Protein AF-A0A661E206-F1 (afdb_monomer_lite)

Foldseek 3Di:
DVLLVVLVVVLVVVLVVLLVVLVVLCVDPNSVVVSVVSNVVNVVVSVVSVVVSVVCVVVVHGPPD

Secondary structure (DSSP, 8-state):
-HHHHHHHHHHHHHHHHHHHHHHHHHTSTTTHHHHHHHHHHHHHHHHHHHHHHHHHHHTT--S--

Structure (mmCIF, N/CA/C/O backbone):
data_AF-A0A661E206-F1
#
_entry.id   AF-A0A661E206-F1
#
loop_
_atom_site.group_PDB
_atom_site.id
_atom_site.type_symbol
_atom_site.label_atom_id
_atom_site.label_alt_id
_atom_site.label_comp_id
_atom_site.label_asym_id
_atom_site.label_entity_id
_atom_site.label_seq_id
_atom_site.pdbx_PDB_ins_code
_atom_site.Cartn_x
_atom_site.Cartn_y
_atom_site.Cartn_z
_atom_site.occupancy
_atom_site.B_iso_or_equiv
_atom_site.auth_seq_id
_atom_site.auth_comp_id
_atom_site.auth_asym_id
_atom_site.auth_atom_id
_atom_site.pdbx_PDB_model_num
ATOM 1 N N . ALA A 1 1 ? -9.648 -1.385 20.977 1.00 72.31 1 ALA A N 1
ATOM 2 C CA . ALA A 1 1 ? -8.284 -1.055 20.502 1.00 72.31 1 ALA A CA 1
ATOM 3 C C . ALA A 1 1 ? -7.574 -2.234 19.816 1.00 72.31 1 ALA A C 1
ATOM 5 O O . ALA A 1 1 ? -7.182 -2.092 18.667 1.00 72.31 1 ALA A O 1
ATOM 6 N N . ALA A 1 2 ? -7.452 -3.414 20.444 1.00 83.50 2 ALA A N 1
ATOM 7 C CA . ALA A 1 2 ? -6.690 -4.541 19.876 1.00 83.50 2 ALA A CA 1
ATOM 8 C C . ALA A 1 2 ? -7.122 -4.985 18.454 1.00 83.50 2 ALA A C 1
ATOM 10 O O . ALA A 1 2 ? -6.274 -5.314 17.627 1.00 83.50 2 ALA A O 1
ATOM 11 N N . SER A 1 3 ? -8.422 -4.956 18.128 1.00 87.12 3 SER A N 1
ATOM 12 C CA . SER A 1 3 ? -8.928 -5.270 16.776 1.00 87.12 3 SER A CA 1
ATOM 13 C C . SER A 1 3 ? -8.518 -4.250 15.714 1.00 87.12 3 SER A C 1
ATOM 15 O O . SER A 1 3 ? -8.233 -4.632 14.579 1.00 87.12 3 SER A O 1
ATOM 17 N N . HIS A 1 4 ? -8.423 -2.977 16.096 1.00 86.38 4 HIS A N 1
ATOM 18 C CA . HIS A 1 4 ? -7.963 -1.890 15.233 1.00 86.38 4 HIS A CA 1
ATOM 19 C C . HIS A 1 4 ? -6.474 -2.027 14.909 1.00 86.38 4 HIS A C 1
ATOM 21 O O . HIS A 1 4 ? -6.112 -1.968 13.738 1.00 86.38 4 HIS A O 1
ATOM 27 N N . TYR A 1 5 ? -5.630 -2.345 15.897 1.00 88.50 5 TYR A N 1
ATOM 28 C CA . TYR A 1 5 ? -4.203 -2.607 15.656 1.00 88.50 5 TYR A CA 1
ATOM 29 C C . TYR A 1 5 ? -3.978 -3.792 14.714 1.00 88.50 5 TYR A C 1
ATOM 31 O O . TYR A 1 5 ? -3.229 -3.679 13.748 1.00 88.50 5 TYR A O 1
ATOM 39 N N . ARG A 1 6 ? -4.690 -4.911 14.911 1.00 91.56 6 ARG A N 1
ATOM 40 C CA . ARG A 1 6 ? -4.619 -6.059 13.985 1.00 91.56 6 ARG A CA 1
ATOM 41 C C . ARG A 1 6 ? -5.017 -5.677 12.559 1.00 91.56 6 ARG A C 1
ATOM 43 O O . ARG A 1 6 ? -4.449 -6.182 11.595 1.00 91.56 6 ARG A O 1
ATOM 50 N N . TRP A 1 7 ? -6.011 -4.805 12.412 1.00 92.44 7 TRP A N 1
ATOM 51 C CA . TRP A 1 7 ? -6.446 -4.307 11.112 1.00 92.44 7 TRP A CA 1
ATOM 52 C C . TRP A 1 7 ? -5.407 -3.386 10.453 1.00 92.44 7 TRP A C 1
ATOM 54 O O . TRP A 1 7 ? -5.151 -3.532 9.254 1.00 92.44 7 TRP A O 1
ATOM 64 N N . GLN A 1 8 ? -4.760 -2.509 11.223 1.00 94.25 8 GLN A N 1
ATOM 65 C CA . GLN A 1 8 ? -3.673 -1.658 10.733 1.00 94.25 8 GLN A CA 1
ATOM 66 C C . GLN A 1 8 ? -2.459 -2.492 10.310 1.00 94.25 8 GLN A C 1
ATOM 68 O O . GLN A 1 8 ? -1.991 -2.332 9.189 1.00 94.25 8 GLN A O 1
ATOM 73 N N . ILE A 1 9 ? -2.022 -3.449 11.138 1.00 95.31 9 ILE A N 1
ATOM 74 C CA . ILE A 1 9 ? -0.872 -4.324 10.848 1.00 95.31 9 ILE A CA 1
ATOM 75 C C . ILE A 1 9 ? -1.087 -5.114 9.554 1.00 95.31 9 ILE A C 1
ATOM 77 O O . ILE A 1 9 ? -0.198 -5.176 8.711 1.00 95.31 9 ILE A O 1
ATOM 81 N N . ARG A 1 10 ? -2.280 -5.684 9.341 1.00 95.12 10 ARG A N 1
ATOM 82 C CA . ARG A 1 10 ? -2.586 -6.367 8.072 1.00 95.12 10 ARG A CA 1
ATOM 83 C C . ARG A 1 10 ? -2.512 -5.410 6.886 1.00 95.12 10 ARG A C 1
ATOM 85 O O . ARG A 1 10 ? -1.926 -5.749 5.867 1.00 95.12 10 ARG A O 1
ATOM 92 N N . THR A 1 11 ? -3.089 -4.21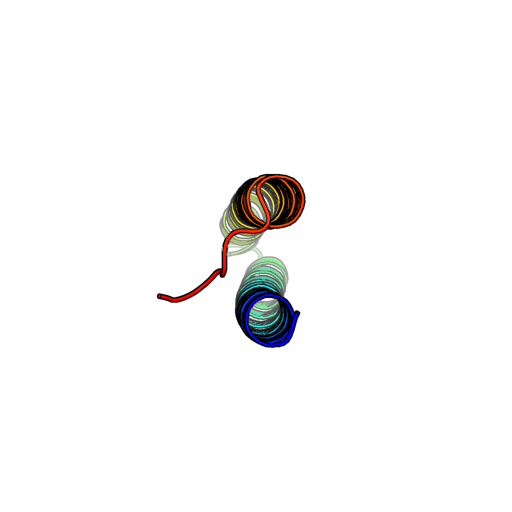5 7.024 1.00 95.38 11 THR A N 1
ATOM 93 C CA . THR A 1 11 ? -3.057 -3.191 5.968 1.00 95.38 11 THR A CA 1
ATOM 94 C C . THR A 1 11 ? -1.621 -2.775 5.641 1.00 95.38 11 THR A C 1
ATOM 96 O O . THR A 1 11 ? -1.299 -2.647 4.466 1.00 95.38 11 THR A O 1
ATOM 99 N N . PHE A 1 12 ? -0.756 -2.654 6.653 1.00 96.00 12 PHE A N 1
ATOM 100 C CA . PHE A 1 12 ? 0.670 -2.378 6.485 1.00 96.00 12 PHE A CA 1
ATOM 101 C C . PHE A 1 12 ? 1.367 -3.454 5.648 1.00 96.00 12 PHE A C 1
ATOM 103 O O . PHE A 1 12 ? 1.981 -3.125 4.640 1.00 96.00 12 PHE A O 1
ATOM 110 N N . TRP A 1 13 ? 1.225 -4.734 6.005 1.00 97.75 13 TRP A N 1
ATOM 111 C CA . TRP A 1 13 ? 1.889 -5.815 5.267 1.00 97.75 13 TRP A CA 1
ATOM 112 C C . TRP A 1 13 ? 1.396 -5.940 3.823 1.00 97.75 13 TRP A C 1
ATOM 114 O O . TRP A 1 13 ? 2.204 -6.163 2.925 1.00 97.75 13 TRP A O 1
ATOM 124 N N . PHE A 1 14 ? 0.099 -5.735 3.572 1.00 96.88 14 PHE A N 1
ATOM 125 C CA . PHE A 1 14 ? -0.423 -5.695 2.203 1.00 96.88 14 PHE A CA 1
ATOM 126 C C . PHE A 1 14 ? 0.108 -4.495 1.416 1.00 96.88 14 PHE A C 1
ATOM 128 O O . PHE A 1 14 ? 0.513 -4.656 0.269 1.00 96.88 14 PHE A O 1
ATOM 135 N N . ALA A 1 15 ? 0.140 -3.306 2.019 1.00 96.69 15 ALA A N 1
ATOM 136 C CA . ALA A 1 15 ? 0.691 -2.120 1.374 1.00 96.69 15 ALA A CA 1
ATOM 137 C C . ALA A 1 15 ? 2.180 -2.286 1.05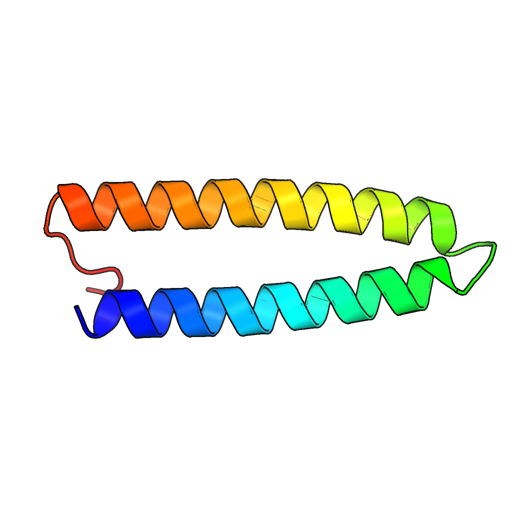2 1.00 96.69 15 ALA A C 1
ATOM 139 O O . ALA A 1 15 ? 2.598 -1.959 -0.054 1.00 96.69 15 ALA A O 1
ATOM 140 N N . LEU A 1 16 ? 2.958 -2.850 1.982 1.00 97.81 16 LEU A N 1
ATOM 141 C CA . LEU A 1 16 ? 4.373 -3.143 1.781 1.00 97.81 16 LEU A CA 1
ATOM 142 C C . LEU A 1 16 ? 4.581 -4.149 0.643 1.00 97.81 16 LEU A C 1
ATOM 144 O O . LEU A 1 16 ? 5.412 -3.912 -0.227 1.00 97.81 16 LEU A O 1
ATOM 148 N N . LEU A 1 17 ? 3.802 -5.235 0.609 1.00 98.19 17 LEU A N 1
ATOM 149 C CA . LEU A 1 17 ? 3.862 -6.221 -0.471 1.00 98.19 17 LEU A CA 1
ATOM 150 C C . LEU A 1 17 ? 3.614 -5.569 -1.838 1.00 98.19 17 LEU A C 1
ATOM 152 O O . LEU A 1 17 ? 4.414 -5.736 -2.756 1.00 98.19 17 LEU A O 1
ATOM 156 N N . TRP A 1 18 ? 2.527 -4.809 -1.975 1.00 97.94 18 TRP A N 1
ATOM 157 C CA . TRP A 1 18 ? 2.190 -4.178 -3.250 1.00 97.94 18 TRP A CA 1
ATOM 158 C C . TRP A 1 18 ? 3.166 -3.074 -3.649 1.00 97.94 18 TRP A C 1
ATOM 160 O O . TRP A 1 18 ? 3.445 -2.917 -4.836 1.00 97.94 18 TRP A O 1
ATOM 170 N N . LEU A 1 19 ? 3.728 -2.352 -2.678 1.00 97.88 19 LEU A N 1
ATOM 171 C CA . LEU A 1 19 ? 4.803 -1.396 -2.917 1.00 97.88 19 LEU A CA 1
ATOM 172 C C . LEU A 1 19 ? 6.036 -2.093 -3.506 1.00 97.88 19 LEU A C 1
ATOM 174 O O . LEU A 1 19 ? 6.568 -1.628 -4.509 1.00 97.88 19 LEU A O 1
ATOM 178 N N . LEU A 1 20 ? 6.460 -3.224 -2.932 1.00 98.38 20 LEU A N 1
ATOM 179 C CA . LEU A 1 20 ? 7.593 -4.000 -3.446 1.00 98.38 20 LEU A CA 1
ATOM 180 C C . LEU A 1 20 ? 7.336 -4.514 -4.869 1.00 98.38 20 LEU A C 1
ATOM 182 O O . LEU A 1 20 ? 8.218 -4.417 -5.720 1.00 98.38 20 LEU A O 1
ATOM 186 N N . ILE A 1 21 ? 6.123 -5.000 -5.151 1.00 98.25 21 ILE A N 1
ATOM 187 C CA . ILE A 1 21 ? 5.721 -5.424 -6.503 1.00 98.25 21 ILE A CA 1
ATOM 188 C C . ILE A 1 21 ? 5.777 -4.243 -7.477 1.00 98.25 21 ILE A C 1
ATOM 190 O O . ILE A 1 21 ? 6.325 -4.372 -8.570 1.00 98.25 21 ILE A O 1
ATOM 194 N N . ALA A 1 22 ? 5.244 -3.084 -7.090 1.00 97.75 22 ALA A N 1
ATOM 195 C CA . ALA A 1 22 ? 5.257 -1.900 -7.937 1.00 97.75 22 ALA A CA 1
ATOM 196 C C . ALA A 1 22 ? 6.684 -1.417 -8.230 1.00 97.75 22 ALA A C 1
ATOM 198 O O . ALA A 1 22 ? 6.990 -1.101 -9.377 1.00 97.75 22 ALA A O 1
ATOM 199 N N . VAL A 1 23 ? 7.572 -1.423 -7.231 1.00 97.25 23 VAL A N 1
ATOM 200 C CA . VAL A 1 23 ? 8.997 -1.107 -7.416 1.00 97.25 23 VAL A CA 1
ATOM 201 C C . VAL A 1 23 ? 9.643 -2.092 -8.389 1.00 97.25 23 VAL A C 1
ATOM 203 O O . VAL A 1 23 ? 10.304 -1.658 -9.328 1.00 97.25 23 VAL A O 1
ATOM 206 N N . LEU A 1 24 ? 9.407 -3.398 -8.228 1.00 97.94 24 LEU A N 1
ATOM 207 C CA . LEU A 1 24 ? 9.957 -4.416 -9.126 1.00 97.94 24 LEU A CA 1
ATOM 208 C C . LEU A 1 24 ? 9.497 -4.213 -10.579 1.00 97.94 24 LEU A C 1
ATOM 210 O O . LEU A 1 24 ? 10.297 -4.350 -11.502 1.00 97.94 24 LEU A O 1
ATOM 214 N N . LEU A 1 25 ? 8.231 -3.834 -10.783 1.00 97.50 25 LEU A N 1
ATOM 215 C CA . LEU A 1 25 ? 7.700 -3.489 -12.103 1.00 97.50 25 LEU A CA 1
ATOM 216 C C . LEU A 1 25 ? 8.376 -2.237 -12.677 1.00 97.50 25 LEU A C 1
ATOM 218 O O . LEU A 1 25 ? 8.781 -2.254 -13.839 1.00 97.50 25 LEU A O 1
ATOM 222 N N . ILE A 1 26 ? 8.536 -1.183 -11.870 1.00 96.94 26 ILE A N 1
ATOM 223 C CA . ILE A 1 26 ? 9.103 0.111 -12.291 1.00 96.94 26 ILE A CA 1
ATOM 224 C C . ILE A 1 26 ? 10.561 0.013 -12.725 1.00 96.94 26 ILE A C 1
ATOM 226 O O . ILE A 1 26 ? 10.970 0.727 -13.637 1.00 96.94 26 ILE A O 1
ATOM 230 N N . VAL A 1 27 ? 11.335 -0.898 -12.135 1.00 97.12 27 VAL A N 1
ATOM 231 C CA . VAL A 1 27 ? 12.731 -1.129 -12.538 1.00 97.12 27 VAL A CA 1
ATOM 232 C C . VAL A 1 27 ? 12.832 -1.654 -13.980 1.00 97.12 27 VAL A C 1
ATOM 234 O O . VAL A 1 27 ? 13.876 -1.522 -14.616 1.00 97.12 27 VAL A O 1
ATOM 237 N N . THR A 1 28 ? 11.752 -2.208 -14.537 1.00 96.25 28 THR A N 1
ATOM 238 C CA . THR A 1 28 ? 11.707 -2.669 -15.930 1.00 96.25 28 THR A CA 1
ATOM 239 C C . THR A 1 28 ? 11.040 -1.637 -16.844 1.00 96.25 28 THR A C 1
ATOM 241 O O . THR A 1 28 ? 10.011 -1.063 -16.497 1.00 96.25 28 THR A O 1
ATOM 244 N N . VAL A 1 29 ? 11.564 -1.447 -18.060 1.00 94.62 29 VAL A N 1
ATOM 245 C CA . VAL A 1 29 ? 10.997 -0.491 -19.038 1.00 94.62 29 VAL A CA 1
ATOM 246 C C . VAL A 1 29 ? 9.545 -0.835 -19.395 1.00 94.62 29 VAL A C 1
ATOM 248 O O . VAL A 1 29 ? 8.696 0.048 -19.473 1.00 94.62 29 VAL A O 1
ATOM 251 N N . VAL A 1 30 ? 9.245 -2.125 -19.571 1.00 96.88 30 VAL A N 1
ATOM 252 C CA . VAL A 1 30 ? 7.896 -2.602 -19.923 1.00 96.88 30 VAL A CA 1
ATOM 253 C C . VAL A 1 30 ? 6.952 -2.570 -18.717 1.00 96.88 30 VAL A C 1
ATOM 255 O O . VAL A 1 30 ? 5.772 -2.268 -18.870 1.00 96.88 30 VAL A O 1
ATOM 258 N N . GLY A 1 31 ? 7.454 -2.863 -17.515 1.00 96.88 31 GLY A N 1
ATOM 259 C CA . GLY A 1 31 ? 6.662 -2.887 -16.285 1.00 96.88 31 GLY A CA 1
ATOM 260 C C . GLY A 1 31 ? 6.402 -1.507 -15.680 1.00 96.88 31 GLY A C 1
ATOM 261 O O . GLY A 1 31 ? 5.424 -1.357 -14.952 1.00 96.88 31 GLY A O 1
ATOM 262 N N . ALA A 1 32 ? 7.203 -0.487 -16.001 1.00 96.81 32 ALA A N 1
ATOM 263 C CA . ALA A 1 32 ? 7.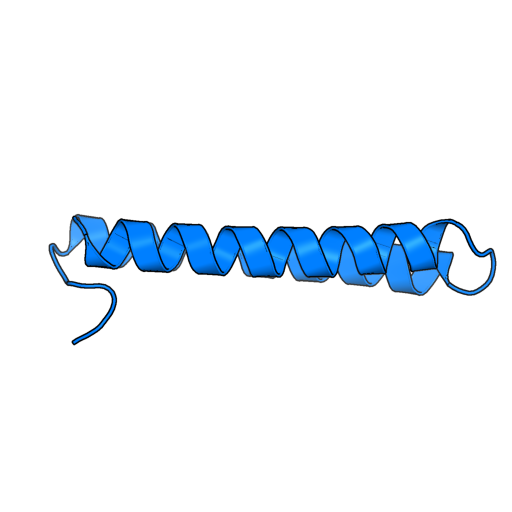057 0.873 -15.481 1.00 96.81 32 ALA A CA 1
ATOM 264 C C . ALA A 1 32 ? 5.644 1.474 -15.560 1.00 96.81 32 ALA A C 1
ATOM 266 O O . ALA A 1 32 ? 5.155 1.924 -14.517 1.00 96.81 32 ALA A O 1
ATOM 267 N N . PRO A 1 33 ? 4.933 1.449 -16.705 1.00 97.62 33 PRO A N 1
ATOM 268 C CA . PRO A 1 33 ? 3.559 1.946 -16.754 1.00 97.62 33 PRO A CA 1
ATOM 269 C C . PRO A 1 33 ? 2.623 1.177 -15.807 1.00 97.62 33 PRO A C 1
ATOM 271 O O . PRO A 1 33 ? 1.816 1.788 -15.106 1.00 97.62 33 PRO A O 1
ATOM 274 N N . PHE A 1 34 ? 2.762 -0.148 -15.716 1.00 97.69 34 PHE A N 1
ATOM 275 C CA . PHE A 1 34 ? 1.940 -0.977 -14.829 1.00 97.69 34 PHE A CA 1
ATOM 276 C C . PHE A 1 34 ? 2.247 -0.726 -13.353 1.00 97.69 34 PHE A C 1
ATOM 278 O O . PHE A 1 34 ? 1.328 -0.638 -12.542 1.00 97.69 34 PHE A O 1
ATOM 285 N N . GLY A 1 35 ? 3.524 -0.572 -13.000 1.00 97.25 35 GLY A N 1
ATOM 286 C CA . GLY A 1 35 ? 3.940 -0.269 -11.636 1.00 97.25 35 GLY A CA 1
ATOM 287 C C . GLY A 1 35 ? 3.447 1.102 -11.168 1.00 97.25 35 GLY A C 1
ATOM 288 O O . GLY A 1 35 ? 2.968 1.218 -10.043 1.00 97.25 35 GLY A O 1
ATOM 289 N N . LEU A 1 36 ? 3.452 2.119 -12.038 1.00 97.25 36 LEU A N 1
ATOM 290 C CA . LEU A 1 36 ? 2.870 3.434 -11.739 1.00 97.25 36 LEU A CA 1
ATOM 291 C C . LEU A 1 36 ? 1.356 3.360 -11.494 1.00 97.25 36 LEU A C 1
ATOM 293 O O . LEU A 1 36 ? 0.869 3.885 -10.492 1.00 97.25 36 LEU A O 1
ATOM 297 N N . VAL A 1 37 ? 0.613 2.668 -12.363 1.00 98.06 37 VAL A N 1
ATOM 298 C CA . VAL A 1 37 ? -0.832 2.445 -12.172 1.00 98.06 37 VAL A CA 1
ATOM 299 C C . VAL A 1 37 ? -1.098 1.689 -10.868 1.00 98.06 37 VAL A C 1
ATOM 301 O O . VAL A 1 37 ? -2.007 2.045 -10.115 1.00 98.06 37 VAL A O 1
ATOM 304 N N . LEU A 1 38 ? -0.273 0.687 -10.560 1.00 97.94 38 LEU A N 1
ATOM 305 C CA . LEU A 1 38 ? -0.370 -0.079 -9.325 1.00 97.94 38 LEU A CA 1
ATOM 306 C C . LEU A 1 38 ? -0.137 0.802 -8.089 1.00 97.94 38 LEU A C 1
ATOM 308 O O . LEU A 1 38 ? -0.908 0.704 -7.138 1.00 97.94 38 LEU A O 1
ATOM 312 N N . LEU A 1 39 ? 0.850 1.707 -8.100 1.00 97.62 39 LEU A N 1
ATOM 313 C CA . LEU A 1 39 ? 1.074 2.653 -6.997 1.00 97.62 39 LEU A CA 1
ATOM 314 C C . LEU A 1 39 ? -0.140 3.553 -6.747 1.00 97.62 39 LEU A C 1
ATOM 316 O O . LEU A 1 39 ? -0.516 3.770 -5.591 1.00 97.62 39 LEU A O 1
ATOM 320 N N . ILE A 1 40 ? -0.778 4.048 -7.812 1.00 97.94 40 ILE A N 1
ATOM 321 C CA . ILE A 1 40 ? -1.996 4.862 -7.699 1.00 97.94 40 ILE A CA 1
ATOM 322 C C . ILE A 1 40 ? -3.116 4.032 -7.063 1.00 97.94 40 ILE A C 1
ATOM 324 O O . ILE A 1 40 ? -3.736 4.470 -6.092 1.00 97.94 40 ILE A O 1
ATOM 328 N N . ALA A 1 41 ? -3.336 2.807 -7.547 1.00 97.94 41 ALA A N 1
ATOM 329 C CA . ALA A 1 41 ? -4.355 1.913 -7.006 1.00 97.94 41 ALA A CA 1
ATOM 330 C C . ALA A 1 41 ? -4.113 1.580 -5.521 1.00 97.94 41 ALA A C 1
ATOM 332 O O . ALA A 1 41 ? -5.043 1.647 -4.716 1.00 97.94 41 ALA A O 1
ATOM 333 N N . VAL A 1 42 ? -2.867 1.283 -5.136 1.00 97.75 42 VAL A N 1
ATOM 334 C CA . VAL A 1 42 ? -2.475 1.009 -3.742 1.00 97.75 42 VAL A CA 1
ATOM 335 C C . VAL A 1 42 ? -2.696 2.233 -2.860 1.00 97.75 42 VAL A C 1
ATOM 337 O O . VAL A 1 42 ? -3.205 2.093 -1.749 1.00 97.75 42 VAL A O 1
ATOM 340 N N . THR A 1 43 ? -2.376 3.429 -3.357 1.00 96.56 43 THR A N 1
ATOM 341 C CA . THR A 1 43 ? -2.596 4.690 -2.636 1.00 96.56 43 THR A CA 1
ATOM 342 C C . THR A 1 43 ? -4.082 4.928 -2.382 1.00 96.56 43 THR A C 1
ATOM 344 O O . THR A 1 43 ? -4.484 5.162 -1.242 1.00 96.56 43 THR A O 1
ATOM 347 N N . LEU A 1 44 ? -4.923 4.797 -3.411 1.00 98.12 44 LEU A N 1
ATOM 348 C CA . LEU A 1 44 ? -6.376 4.944 -3.280 1.00 98.12 44 LEU A CA 1
ATOM 349 C C . LEU A 1 44 ? -6.969 3.901 -2.325 1.00 98.12 44 LEU A C 1
ATOM 351 O O . LEU A 1 44 ? -7.781 4.230 -1.457 1.00 98.12 44 LEU A O 1
ATOM 355 N N . TRP A 1 45 ? -6.524 2.649 -2.437 1.00 97.88 45 TRP A N 1
ATOM 356 C CA . TRP A 1 45 ? -6.933 1.577 -1.537 1.00 97.88 45 TRP A CA 1
ATOM 357 C C . TRP A 1 45 ? -6.522 1.856 -0.084 1.00 97.88 45 TRP A C 1
ATOM 359 O O . TRP A 1 45 ? -7.333 1.662 0.825 1.00 97.88 45 TRP A O 1
ATOM 369 N N . LEU A 1 46 ? -5.305 2.357 0.151 1.00 96.81 46 LEU A N 1
ATOM 370 C CA . LEU A 1 46 ? -4.822 2.755 1.475 1.00 96.81 46 LEU A CA 1
ATOM 371 C C . LEU A 1 46 ? -5.676 3.869 2.082 1.00 96.81 46 LEU A C 1
ATOM 373 O O . LEU A 1 46 ? -6.085 3.749 3.237 1.00 96.81 46 LEU A O 1
ATOM 377 N N . ILE A 1 47 ? -5.990 4.910 1.306 1.00 97.06 47 ILE A N 1
ATOM 378 C CA . ILE A 1 47 ? -6.852 6.015 1.748 1.00 97.06 47 ILE A CA 1
ATOM 379 C C . ILE A 1 47 ? -8.220 5.476 2.172 1.00 97.06 47 ILE A C 1
ATOM 381 O O . ILE A 1 47 ? -8.666 5.739 3.291 1.00 97.06 47 ILE A O 1
ATOM 385 N N . TYR A 1 48 ? -8.853 4.657 1.325 1.00 96.50 48 TYR A N 1
ATOM 386 C CA . TYR A 1 48 ? -10.126 4.011 1.647 1.00 96.50 48 TYR A CA 1
ATOM 387 C C . TYR A 1 48 ? -10.042 3.211 2.952 1.00 96.50 48 TYR A C 1
ATOM 389 O O . TYR A 1 48 ? -10.908 3.327 3.825 1.00 96.50 48 TYR A O 1
ATOM 397 N N . ARG A 1 49 ? -8.991 2.397 3.105 1.00 94.75 49 ARG A N 1
ATOM 398 C CA . ARG A 1 49 ? -8.793 1.572 4.296 1.00 94.75 49 ARG A CA 1
ATOM 399 C C . ARG A 1 49 ? -8.706 2.457 5.531 1.00 94.75 49 ARG A C 1
ATOM 401 O O . ARG A 1 49 ? -9.473 2.233 6.466 1.00 94.75 49 ARG A O 1
ATOM 408 N N . ILE A 1 50 ? -7.824 3.454 5.532 1.00 93.75 50 ILE A N 1
ATOM 409 C CA . ILE A 1 50 ? -7.617 4.361 6.669 1.00 93.75 50 ILE A CA 1
ATOM 410 C C . ILE A 1 50 ? -8.930 5.051 7.047 1.00 93.75 50 ILE A C 1
ATOM 412 O O . ILE A 1 50 ? -9.330 4.973 8.209 1.00 93.75 50 ILE A O 1
ATOM 416 N N . ALA A 1 51 ? -9.651 5.607 6.067 1.00 95.31 51 ALA A N 1
ATOM 417 C CA . ALA A 1 51 ? -10.955 6.227 6.287 1.00 95.31 51 ALA A CA 1
ATOM 418 C C . ALA A 1 51 ? -11.952 5.248 6.934 1.00 95.31 51 ALA A C 1
ATOM 420 O O . ALA A 1 51 ? -12.560 5.560 7.958 1.00 95.31 51 ALA A O 1
ATOM 421 N N . ARG A 1 52 ? -12.063 4.017 6.414 1.00 92.38 52 ARG A N 1
ATOM 422 C CA . ARG A 1 52 ? -12.942 2.980 6.983 1.00 92.38 52 ARG A CA 1
ATOM 423 C C . ARG A 1 52 ? -12.561 2.600 8.416 1.00 92.38 52 ARG A C 1
ATOM 425 O O . ARG A 1 52 ? -13.451 2.315 9.221 1.00 92.38 52 ARG A O 1
ATOM 432 N N . GLY A 1 53 ? -11.265 2.550 8.719 1.00 92.62 53 GLY A N 1
ATOM 433 C CA . GLY A 1 53 ? -10.751 2.288 10.063 1.00 92.62 53 GLY A CA 1
ATOM 434 C C . GLY A 1 53 ? -11.118 3.406 11.038 1.00 92.62 53 GLY A C 1
ATOM 435 O O . GLY A 1 53 ? -11.634 3.128 12.118 1.00 92.62 53 GLY A O 1
ATOM 436 N N . TRP A 1 54 ? -10.929 4.662 10.629 1.00 91.81 54 TRP A N 1
ATOM 437 C CA . TRP A 1 54 ? -11.268 5.837 11.434 1.00 91.81 54 TRP A CA 1
ATOM 438 C C . TRP A 1 54 ? -12.766 5.951 11.703 1.00 91.81 54 TRP A C 1
ATOM 440 O O . TRP A 1 54 ? -13.143 6.156 12.851 1.00 91.81 54 TRP A O 1
ATOM 450 N N . MET A 1 55 ? -13.617 5.727 10.696 1.00 91.62 55 MET A N 1
ATOM 451 C CA . MET A 1 55 ? -15.074 5.726 10.886 1.00 91.62 55 MET A CA 1
ATOM 452 C C . MET A 1 55 ? -15.494 4.722 11.966 1.00 91.62 55 MET A C 1
ATOM 454 O O . MET A 1 55 ? -16.171 5.084 12.920 1.00 91.62 55 MET A O 1
ATOM 458 N N . ARG A 1 56 ? -15.003 3.474 11.898 1.00 91.06 56 ARG A N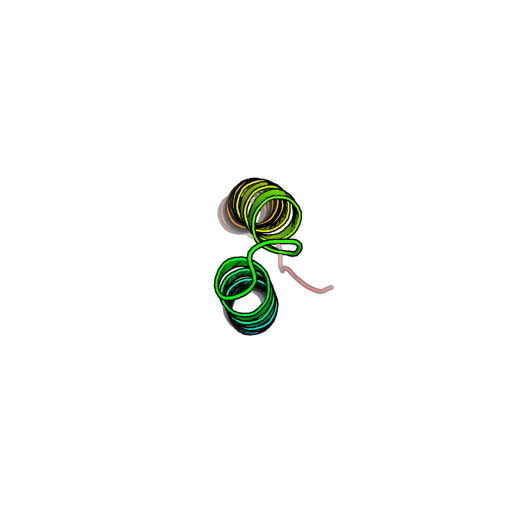 1
ATOM 459 C CA . ARG A 1 56 ? -15.324 2.473 12.932 1.00 91.06 56 ARG A CA 1
ATOM 460 C C . ARG A 1 56 ? -14.749 2.818 14.305 1.00 91.06 56 ARG A C 1
ATOM 462 O O . ARG A 1 56 ? -15.338 2.433 15.310 1.00 91.06 56 ARG A O 1
ATOM 469 N N . LEU A 1 57 ? -13.603 3.496 14.359 1.00 89.81 57 LEU A N 1
ATOM 470 C CA . LEU A 1 57 ? -13.009 3.938 15.619 1.00 89.81 57 LEU A CA 1
ATOM 471 C C . LEU A 1 57 ? -13.867 5.023 16.285 1.00 89.81 57 LEU A C 1
ATOM 473 O O . LEU A 1 57 ? -14.105 4.940 17.489 1.00 89.81 57 LEU A O 1
ATOM 477 N N . LEU A 1 58 ? -14.360 5.985 15.499 1.00 91.19 58 LEU A N 1
ATOM 478 C CA . LEU A 1 58 ? -15.276 7.038 15.948 1.00 91.19 58 LEU A CA 1
ATOM 479 C C . LEU A 1 58 ? -16.605 6.451 16.440 1.00 91.19 58 LEU A C 1
ATOM 481 O O . LEU A 1 58 ? -17.064 6.807 17.523 1.00 91.19 58 LEU A O 1
ATOM 485 N N . ASP A 1 59 ? -17.144 5.465 15.721 1.00 92.50 59 ASP A N 1
ATOM 486 C CA . ASP A 1 59 ? -18.376 4.757 16.094 1.00 92.50 59 ASP A CA 1
ATOM 487 C C . ASP A 1 59 ? -18.192 3.786 17.284 1.00 92.50 59 ASP A C 1
ATOM 489 O O . ASP A 1 59 ? -19.125 3.074 17.660 1.00 92.50 59 ASP A O 1
ATOM 493 N N . LYS A 1 60 ? -16.985 3.707 17.874 1.00 88.44 60 LYS A N 1
ATOM 494 C CA . LYS A 1 60 ? -16.585 2.749 18.929 1.00 88.44 60 LYS A CA 1
ATOM 495 C C . LYS A 1 60 ? -16.831 1.278 18.559 1.00 88.44 60 LYS A C 1
ATOM 497 O O . LYS A 1 60 ? -16.924 0.415 19.432 1.00 88.44 60 LYS A O 1
ATOM 502 N N . GLN A 1 61 ? -16.875 0.974 17.265 1.00 89.38 61 GLN A N 1
ATOM 503 C CA . GLN A 1 61 ? -17.103 -0.367 16.740 1.00 89.38 61 GLN A CA 1
ATOM 504 C C . GLN A 1 61 ? -15.780 -1.144 16.602 1.00 89.38 61 GLN A C 1
ATOM 506 O O . GLN A 1 61 ? -14.730 -0.567 16.280 1.00 89.38 61 GLN A O 1
ATOM 511 N N . PRO A 1 62 ? -15.778 -2.472 16.814 1.00 86.94 62 PRO A N 1
ATOM 512 C CA . PRO A 1 62 ? -14.615 -3.302 16.531 1.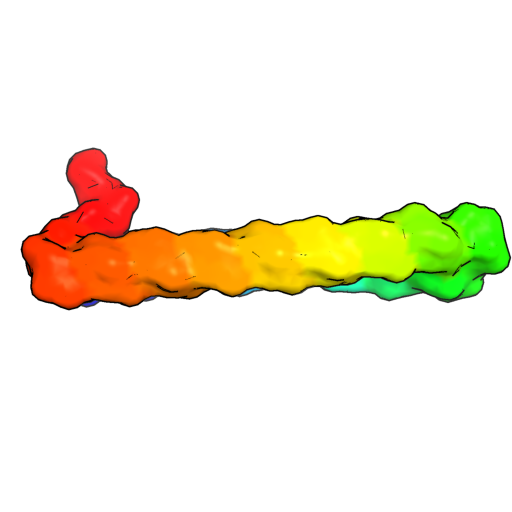00 86.94 62 PRO A CA 1
ATOM 513 C C . PRO A 1 62 ? -14.412 -3.487 15.014 1.00 86.94 62 PRO A C 1
ATOM 515 O O . PRO A 1 62 ? -15.348 -3.419 14.222 1.00 86.94 62 PRO A O 1
ATOM 518 N N . MET A 1 63 ? -13.169 -3.745 14.587 1.00 88.31 63 MET A N 1
ATOM 519 C CA . MET A 1 63 ? -12.873 -4.033 13.169 1.00 88.31 63 MET A CA 1
ATOM 520 C C . MET A 1 63 ? -13.230 -5.455 12.733 1.00 88.31 63 MET A C 1
ATOM 522 O O . MET A 1 63 ? -13.431 -5.692 11.544 1.00 88.31 63 MET A O 1
ATOM 526 N N . TYR A 1 64 ? -13.275 -6.377 13.687 1.00 82.81 64 TYR A N 1
ATOM 527 C CA . TYR A 1 64 ? -13.659 -7.771 13.508 1.00 82.81 64 TYR A CA 1
ATOM 528 C C . TYR A 1 64 ? -14.661 -8.071 14.616 1.00 82.81 64 TYR A C 1
ATOM 530 O O . TYR A 1 64 ? -14.351 -7.766 15.773 1.00 82.81 64 TYR A O 1
ATOM 538 N N . VAL A 1 65 ? -15.837 -8.564 14.236 1.00 72.38 65 VAL A N 1
ATOM 539 C CA . VAL A 1 65 ? -16.849 -9.085 15.161 1.00 72.38 65 VAL A CA 1
ATOM 540 C C . VAL A 1 65 ? -16.510 -10.536 15.455 1.00 72.38 65 VAL A C 1
ATOM 542 O O . VAL A 1 65 ? -16.090 -11.217 14.490 1.00 72.38 65 VAL A O 1
#

pLDDT: mean 93.98, std 5.47, range [72.31, 98.38]

Radius of gyration: 14.68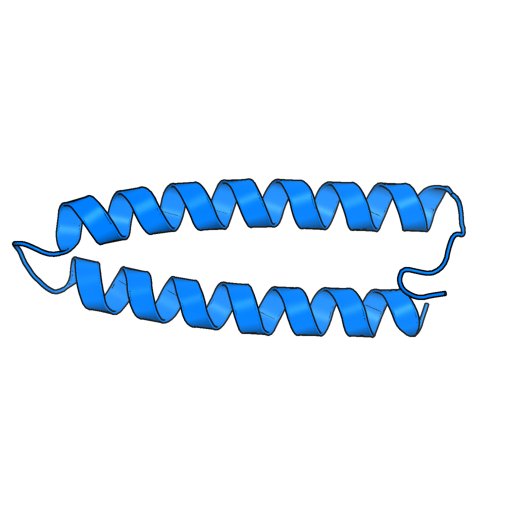 Å; chains: 1; bounding box: 31×16×40 Å

Sequence (65 aa):
AASHYRWQIRTFWFALLWLLIAVLLIVTVVGAPFGLVLLIAVTLWLIYRIARGWMRLLDKQPMYV